Protein AF-A0A418SDS8-F1 (afdb_monomer_lite)

Foldseek 3Di:
DWKKKWFAAPVGDIDIDTDPDPVPVDPVRDQQQDADPPPRDGGTPDMDIDHCPPDVVVPPPSDPPPDDDDD

Sequence (71 aa):
MPAMLWIQCACGHQATRAIPSFEGMTRDRVLPAAKCGRCGQRGAVDMRIFWDTADPEAATDGGSTKRSPVQ

Radius of gyration: 13.93 Å; chains: 1; bounding box: 49×17×32 Å

Structure (mmCIF, N/CA/C/O backbone):
data_AF-A0A418SDS8-F1
#
_entry.id   AF-A0A418SDS8-F1
#
loop_
_atom_site.group_PDB
_atom_site.id
_atom_site.type_symbol
_atom_site.label_atom_id
_atom_site.label_alt_id
_atom_site.label_comp_id
_atom_site.label_asym_id
_atom_site.label_entity_id
_atom_site.label_seq_id
_atom_site.pdbx_PDB_ins_code
_atom_site.Cartn_x
_atom_site.Cartn_y
_atom_site.Cartn_z
_atom_site.occupancy
_atom_site.B_iso_or_equiv
_atom_site.auth_seq_id
_atom_site.auth_comp_id
_atom_site.auth_asym_id
_atom_site.auth_atom_id
_atom_site.pdbx_PDB_model_num
ATOM 1 N N . MET A 1 1 ? 10.898 -0.891 -15.510 1.00 64.94 1 MET A N 1
ATOM 2 C CA . MET A 1 1 ? 9.466 -0.596 -15.279 1.00 64.94 1 MET A CA 1
ATOM 3 C C . MET A 1 1 ? 9.283 -0.380 -13.785 1.00 64.94 1 MET A C 1
ATOM 5 O O . MET A 1 1 ? 9.788 -1.218 -13.040 1.00 64.94 1 MET A O 1
ATOM 9 N N . PRO A 1 2 ? 8.695 0.742 -13.329 1.00 75.75 2 PRO A N 1
ATOM 10 C CA . PRO A 1 2 ? 8.474 0.961 -11.902 1.00 75.75 2 PRO A CA 1
ATOM 11 C C . PRO A 1 2 ? 7.464 -0.062 -11.372 1.00 75.75 2 PRO A C 1
ATOM 13 O O . PRO A 1 2 ? 6.482 -0.381 -12.040 1.00 75.75 2 PRO A O 1
ATOM 16 N N . ALA A 1 3 ? 7.717 -0.593 -10.179 1.00 86.94 3 ALA A N 1
ATOM 17 C CA . ALA A 1 3 ? 6.721 -1.389 -9.478 1.00 86.94 3 ALA A CA 1
ATOM 18 C C . ALA A 1 3 ? 5.704 -0.454 -8.808 1.00 86.94 3 ALA A C 1
ATOM 20 O O . ALA A 1 3 ? 6.014 0.688 -8.460 1.00 86.94 3 ALA A O 1
ATOM 21 N N . MET A 1 4 ? 4.491 -0.947 -8.614 1.00 89.94 4 MET A N 1
ATOM 22 C CA . MET A 1 4 ? 3.383 -0.249 -7.981 1.00 89.94 4 MET A CA 1
ATOM 23 C C . MET A 1 4 ? 3.008 -0.975 -6.695 1.00 89.94 4 MET A C 1
ATOM 25 O O . MET A 1 4 ? 2.857 -2.194 -6.673 1.00 89.94 4 MET A O 1
ATOM 29 N N . LEU A 1 5 ? 2.843 -0.212 -5.621 1.00 91.25 5 LEU A N 1
ATOM 30 C CA . LEU A 1 5 ? 2.299 -0.660 -4.350 1.00 91.25 5 LEU A CA 1
ATOM 31 C C . LEU A 1 5 ? 0.845 -0.211 -4.258 1.00 91.25 5 LEU A C 1
ATOM 33 O O . LEU A 1 5 ? 0.576 0.988 -4.172 1.00 91.25 5 LEU A O 1
ATOM 37 N N . TRP A 1 6 ? -0.075 -1.168 -4.218 1.00 93.75 6 TRP A N 1
ATOM 38 C CA . TRP A 1 6 ? -1.442 -0.948 -3.759 1.00 93.75 6 TRP A CA 1
ATOM 39 C C . TRP A 1 6 ? -1.558 -1.348 -2.289 1.00 93.75 6 TRP A C 1
ATOM 41 O O . TRP A 1 6 ? -0.992 -2.356 -1.864 1.00 93.75 6 TRP A O 1
ATOM 51 N N . ILE A 1 7 ? -2.275 -0.552 -1.501 1.00 93.50 7 ILE A N 1
ATOM 52 C CA . ILE A 1 7 ? -2.437 -0.752 -0.061 1.00 93.50 7 ILE A CA 1
ATOM 53 C C . ILE A 1 7 ? -3.847 -0.374 0.389 1.00 93.50 7 ILE A C 1
ATOM 55 O O . ILE A 1 7 ? -4.406 0.627 -0.066 1.00 93.50 7 ILE A O 1
ATOM 59 N N . GLN A 1 8 ? -4.407 -1.149 1.317 1.00 94.88 8 GLN A N 1
ATOM 60 C CA . GLN A 1 8 ? -5.755 -0.962 1.844 1.00 94.88 8 GLN A CA 1
ATOM 61 C C . GLN A 1 8 ? -5.748 -0.791 3.362 1.00 94.88 8 GLN A C 1
ATOM 63 O O . GLN A 1 8 ? -5.170 -1.581 4.106 1.00 94.88 8 GLN A O 1
ATOM 68 N N . CYS A 1 9 ? -6.444 0.237 3.839 1.00 95.31 9 CYS A N 1
ATOM 69 C CA . CYS A 1 9 ? -6.695 0.466 5.256 1.00 95.31 9 CYS A CA 1
ATOM 70 C C . CYS A 1 9 ? -7.955 -0.276 5.729 1.00 95.31 9 CYS A C 1
ATOM 72 O O . CYS A 1 9 ? -8.897 -0.461 4.961 1.00 95.31 9 CYS A O 1
ATOM 74 N N . ALA A 1 10 ? -8.024 -0.587 7.028 1.00 93.31 10 ALA A N 1
ATOM 75 C CA . ALA A 1 10 ? -9.204 -1.158 7.683 1.00 93.31 10 ALA A CA 1
ATOM 76 C C . ALA A 1 10 ? -10.498 -0.341 7.483 1.00 93.31 10 ALA A C 1
ATOM 78 O O . ALA A 1 10 ? -11.588 -0.897 7.516 1.00 93.31 10 ALA A O 1
ATOM 79 N N . CYS A 1 11 ? -10.406 0.973 7.236 1.00 92.06 11 CYS A N 1
ATOM 80 C CA . CYS A 1 11 ? -11.577 1.810 6.941 1.00 92.06 11 CYS A CA 1
ATOM 81 C C . CYS A 1 11 ? -12.112 1.664 5.501 1.00 92.06 11 CYS A C 1
ATOM 83 O O . CYS A 1 11 ? -13.014 2.401 5.108 1.00 92.06 11 CYS A O 1
ATOM 85 N N . GLY A 1 12 ? -11.514 0.784 4.691 1.00 92.44 12 GLY A N 1
ATOM 86 C CA . GLY A 1 12 ? -11.863 0.559 3.288 1.00 92.44 12 GLY A CA 1
ATOM 87 C C . GLY A 1 12 ? -11.191 1.519 2.300 1.00 92.44 12 GLY A C 1
ATOM 88 O O . GLY A 1 12 ? -11.348 1.354 1.094 1.00 92.44 12 GLY A O 1
ATOM 89 N N . HIS A 1 13 ? -10.425 2.510 2.771 1.00 92.38 13 HIS A N 1
ATOM 90 C CA . HIS A 1 13 ? -9.657 3.398 1.894 1.00 92.38 13 HIS A CA 1
ATOM 91 C C . HIS A 1 13 ? -8.461 2.669 1.275 1.00 92.38 13 HIS A C 1
ATOM 93 O O . HIS A 1 13 ? -7.721 1.984 1.983 1.00 92.38 13 HIS A O 1
ATOM 99 N N . GLN A 1 14 ? -8.260 2.867 -0.024 1.00 93.81 14 GLN A N 1
ATOM 100 C CA . GLN A 1 14 ? -7.207 2.235 -0.812 1.00 93.81 14 GLN A CA 1
ATOM 101 C C . GLN A 1 14 ? -6.331 3.302 -1.468 1.00 93.81 14 GLN A C 1
ATOM 103 O O . GLN A 1 14 ? -6.807 4.397 -1.773 1.00 93.81 14 GLN A O 1
ATOM 108 N N . ALA A 1 15 ? -5.058 2.990 -1.687 1.00 90.06 15 ALA A N 1
ATOM 109 C CA . ALA A 1 15 ? -4.135 3.866 -2.395 1.00 90.06 15 ALA A CA 1
ATOM 110 C C . ALA A 1 15 ? -3.139 3.059 -3.225 1.00 90.06 15 ALA A C 1
ATOM 112 O O . ALA A 1 15 ? -2.674 2.011 -2.784 1.00 90.06 15 ALA A O 1
ATOM 113 N N . THR A 1 16 ? -2.759 3.611 -4.378 1.00 92.00 16 THR A N 1
ATOM 114 C CA . THR A 1 16 ? -1.704 3.067 -5.239 1.00 92.00 16 THR A CA 1
ATOM 115 C C . THR A 1 16 ? -0.572 4.082 -5.376 1.00 92.00 16 THR A C 1
ATOM 117 O O . THR A 1 16 ? -0.815 5.283 -5.564 1.00 92.00 16 THR A O 1
ATOM 120 N N . ARG A 1 17 ? 0.677 3.628 -5.249 1.00 88.4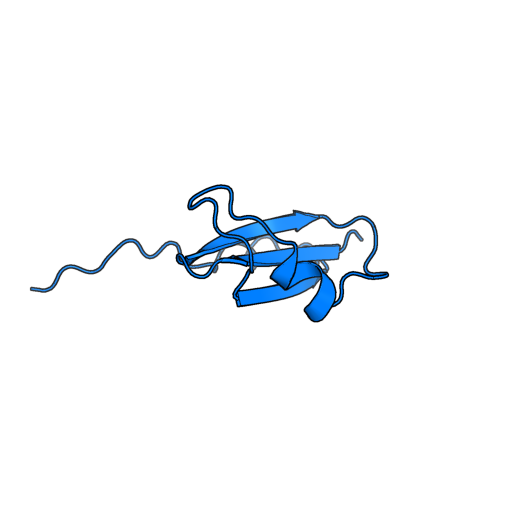4 17 ARG A N 1
ATOM 121 C CA . ARG A 1 17 ? 1.885 4.455 -5.368 1.00 88.44 17 ARG A CA 1
ATOM 122 C C . ARG A 1 17 ? 2.981 3.713 -6.120 1.00 88.44 17 ARG A C 1
ATOM 124 O O . ARG A 1 17 ? 3.195 2.533 -5.873 1.00 88.44 17 ARG A O 1
ATOM 131 N N . ALA A 1 18 ? 3.697 4.421 -6.988 1.00 88.94 18 ALA A N 1
ATOM 132 C CA . ALA A 1 18 ? 4.922 3.900 -7.580 1.00 88.94 18 ALA A CA 1
ATOM 133 C C . ALA A 1 18 ? 5.992 3.741 -6.498 1.00 88.94 18 ALA A C 1
ATOM 135 O O . ALA A 1 18 ? 6.151 4.617 -5.641 1.00 88.94 18 ALA A O 1
ATOM 136 N N . ILE A 1 19 ? 6.717 2.630 -6.545 1.00 87.19 19 ILE A N 1
ATOM 137 C CA . ILE A 1 19 ? 7.820 2.344 -5.638 1.00 87.19 19 ILE A CA 1
ATOM 138 C C . ILE A 1 19 ? 9.138 2.285 -6.417 1.00 87.19 19 ILE A C 1
ATOM 140 O O . ILE A 1 19 ? 9.194 1.686 -7.493 1.00 87.19 19 ILE A O 1
ATOM 144 N N . PRO A 1 20 ? 10.209 2.910 -5.895 1.00 76.75 20 PRO A N 1
ATOM 145 C CA . PRO A 1 20 ? 11.493 2.960 -6.589 1.00 76.75 20 PRO A CA 1
ATOM 146 C C . PRO A 1 20 ? 12.217 1.607 -6.571 1.00 76.75 20 PRO A C 1
ATOM 148 O O . PRO A 1 20 ? 12.977 1.308 -7.486 1.00 76.75 20 PRO A O 1
ATOM 151 N N . SER A 1 21 ? 11.977 0.787 -5.543 1.00 79.88 21 SER A N 1
ATOM 152 C CA . SER A 1 21 ? 12.524 -0.562 -5.405 1.00 79.88 21 SER A CA 1
ATOM 153 C C . SER A 1 21 ? 11.575 -1.442 -4.592 1.00 79.88 21 SER A C 1
ATOM 155 O O . SER A 1 21 ? 10.868 -0.957 -3.706 1.00 79.88 21 SER A O 1
ATOM 157 N N . PHE A 1 22 ? 11.574 -2.740 -4.901 1.00 77.69 22 PHE A N 1
ATOM 158 C CA . PHE A 1 22 ? 10.897 -3.778 -4.120 1.00 77.69 22 PHE A CA 1
ATOM 159 C C . PHE A 1 22 ? 11.678 -4.157 -2.853 1.00 77.69 22 PHE A C 1
ATOM 161 O O . PHE A 1 22 ? 11.119 -4.734 -1.921 1.00 77.69 22 PHE A O 1
ATOM 168 N N . GLU A 1 23 ? 12.975 -3.851 -2.803 1.00 81.25 23 GLU A N 1
ATOM 169 C CA . GLU A 1 23 ? 13.833 -4.282 -1.707 1.00 81.25 23 GLU A CA 1
ATOM 170 C C . GLU A 1 23 ? 13.343 -3.715 -0.366 1.00 81.25 23 GLU A C 1
ATOM 172 O O . GLU A 1 23 ? 13.192 -2.507 -0.183 1.00 81.25 23 GLU A O 1
ATOM 177 N N . GLY A 1 24 ? 13.036 -4.611 0.574 1.00 78.69 24 GLY A N 1
ATOM 178 C CA . GLY A 1 24 ? 12.513 -4.248 1.890 1.00 78.69 24 GLY A CA 1
ATOM 179 C C . GLY A 1 24 ? 11.019 -3.899 1.938 1.00 78.69 24 GLY A C 1
ATOM 180 O O . GLY A 1 24 ? 10.523 -3.621 3.026 1.00 78.69 24 GLY A O 1
ATOM 181 N N . MET A 1 25 ? 10.275 -3.962 0.829 1.00 84.31 25 MET A N 1
ATOM 182 C CA . MET A 1 25 ? 8.815 -3.765 0.791 1.00 84.31 25 MET A CA 1
ATOM 183 C C . MET A 1 25 ? 8.045 -5.039 1.179 1.00 84.31 25 MET A C 1
ATOM 185 O O . MET A 1 25 ? 7.143 -5.490 0.474 1.00 84.31 25 MET A O 1
ATOM 189 N N . THR A 1 26 ? 8.403 -5.651 2.307 1.00 88.50 26 THR A N 1
ATOM 190 C CA . THR A 1 26 ? 7.687 -6.826 2.816 1.00 88.50 26 THR A CA 1
ATOM 191 C C . THR A 1 26 ? 6.391 -6.421 3.507 1.00 88.50 26 THR A C 1
ATOM 193 O O . THR A 1 26 ? 6.278 -5.338 4.092 1.00 88.50 26 THR A O 1
ATOM 196 N N . ARG A 1 27 ? 5.409 -7.326 3.474 1.00 89.69 27 ARG A N 1
ATOM 197 C CA . ARG A 1 27 ? 4.093 -7.122 4.085 1.00 89.69 27 ARG A CA 1
ATOM 198 C C . ARG A 1 27 ? 4.195 -6.749 5.564 1.00 89.69 27 ARG A C 1
ATOM 200 O O . ARG A 1 27 ? 3.621 -5.747 5.982 1.00 89.69 27 ARG A O 1
ATOM 207 N N . ASP A 1 28 ? 5.015 -7.478 6.310 1.00 90.31 28 ASP A N 1
ATOM 208 C CA . ASP A 1 28 ? 5.258 -7.266 7.740 1.00 90.31 28 ASP A CA 1
ATOM 209 C C . ASP A 1 28 ? 5.919 -5.927 8.067 1.00 90.31 28 ASP A C 1
ATOM 211 O O . ASP A 1 28 ? 5.789 -5.427 9.181 1.00 90.31 28 ASP A O 1
ATOM 215 N N . ARG A 1 29 ? 6.615 -5.313 7.106 1.00 89.44 29 ARG A N 1
ATOM 216 C CA . ARG A 1 29 ? 7.239 -4.002 7.299 1.00 89.44 29 ARG A CA 1
ATOM 217 C C . ARG A 1 29 ? 6.305 -2.865 6.904 1.00 89.44 29 ARG A C 1
ATOM 219 O O . ARG A 1 29 ? 6.216 -1.862 7.609 1.00 89.44 29 ARG A O 1
ATOM 226 N N . VAL A 1 30 ? 5.623 -3.006 5.771 1.00 90.62 30 VAL A N 1
ATOM 227 C CA . VAL A 1 30 ? 4.819 -1.935 5.171 1.00 90.62 30 VAL A CA 1
ATOM 228 C C . VAL A 1 30 ? 3.468 -1.789 5.866 1.00 90.62 30 VAL A C 1
ATOM 230 O O . VAL A 1 30 ? 3.078 -0.666 6.185 1.00 90.62 30 VAL A O 1
ATOM 233 N N . LEU A 1 31 ? 2.761 -2.892 6.142 1.00 92.88 31 LEU A N 1
ATOM 234 C CA . LEU A 1 31 ? 1.422 -2.836 6.733 1.00 92.88 31 LEU A CA 1
ATOM 235 C C . LEU A 1 31 ? 1.375 -2.094 8.077 1.00 92.88 31 LEU A C 1
ATOM 237 O O . LEU A 1 31 ? 0.601 -1.137 8.169 1.00 92.88 31 LEU A O 1
ATOM 241 N N . PRO A 1 32 ? 2.183 -2.436 9.102 1.00 93.94 32 PRO A N 1
ATOM 242 C CA . PRO A 1 32 ? 2.119 -1.740 10.390 1.00 93.94 32 PRO A CA 1
ATOM 243 C C . PRO A 1 32 ? 2.599 -0.283 10.311 1.00 93.94 32 PRO A C 1
ATOM 245 O O . PRO A 1 32 ? 2.145 0.559 11.087 1.00 93.94 32 PRO A O 1
ATOM 248 N N . ALA A 1 33 ? 3.490 0.039 9.367 1.00 91.19 33 ALA A N 1
ATOM 249 C CA . ALA A 1 33 ? 4.009 1.392 9.176 1.00 91.19 33 ALA A CA 1
ATOM 250 C C . ALA A 1 33 ? 3.041 2.312 8.410 1.00 91.19 33 ALA A C 1
ATOM 252 O O . ALA A 1 33 ? 3.107 3.537 8.546 1.00 91.19 33 ALA A O 1
ATOM 253 N N . ALA A 1 34 ? 2.139 1.748 7.605 1.00 91.81 34 ALA A N 1
ATOM 254 C CA . ALA A 1 34 ? 1.230 2.516 6.771 1.00 91.81 34 ALA A CA 1
ATOM 255 C C . ALA A 1 34 ? 0.229 3.324 7.607 1.00 91.81 34 ALA A C 1
ATOM 257 O O . ALA A 1 34 ? -0.508 2.775 8.429 1.00 91.81 34 ALA A O 1
ATOM 258 N N . LYS A 1 35 ? 0.166 4.637 7.353 1.00 95.12 35 LYS A N 1
ATOM 259 C CA . LYS A 1 35 ? -0.816 5.554 7.946 1.00 95.12 35 LYS A CA 1
ATOM 260 C C . LYS A 1 35 ? -1.853 5.961 6.906 1.00 95.12 35 LYS A C 1
ATOM 262 O O . LYS A 1 35 ? -1.519 6.496 5.851 1.00 95.12 35 LYS A O 1
ATOM 267 N N . CYS A 1 36 ? -3.125 5.767 7.229 1.00 94.62 36 CYS A N 1
ATOM 268 C CA . CYS A 1 36 ? -4.218 6.175 6.363 1.00 94.62 36 CYS A CA 1
ATOM 269 C C . CYS A 1 36 ? -4.435 7.691 6.431 1.00 94.62 36 CYS A C 1
ATOM 271 O O . CYS A 1 36 ? -4.781 8.227 7.483 1.00 94.62 36 CYS A O 1
ATOM 273 N N . GLY A 1 37 ? -4.311 8.382 5.296 1.00 92.75 37 GLY A N 1
ATOM 274 C CA . GLY A 1 37 ? -4.609 9.817 5.202 1.00 92.75 37 GLY A CA 1
ATOM 275 C C . GLY A 1 37 ? -6.090 10.170 5.398 1.00 92.75 37 GLY A C 1
ATOM 276 O O . GLY A 1 37 ? -6.401 11.326 5.654 1.00 92.75 37 GLY A O 1
ATOM 277 N N . ARG A 1 38 ? -7.003 9.188 5.305 1.00 91.62 38 ARG A N 1
ATOM 278 C CA . ARG A 1 38 ? -8.454 9.401 5.434 1.00 91.62 38 ARG A CA 1
ATOM 279 C C . ARG A 1 38 ? -8.968 9.264 6.869 1.00 91.62 38 ARG A C 1
ATOM 281 O O . ARG A 1 38 ? -9.723 10.114 7.315 1.00 91.62 38 ARG A O 1
ATOM 288 N N . CYS A 1 39 ? -8.600 8.193 7.576 1.00 92.31 39 CYS A N 1
ATOM 289 C CA . CYS A 1 39 ? -9.062 7.935 8.951 1.00 92.31 39 CYS A CA 1
ATOM 290 C C . CYS A 1 39 ? -7.969 8.101 10.019 1.00 92.31 39 CYS A C 1
ATOM 292 O O . CYS A 1 39 ? -8.245 7.932 11.201 1.00 92.31 39 CYS A O 1
ATOM 294 N N . GLY A 1 40 ? -6.720 8.372 9.626 1.00 92.50 40 GLY A N 1
ATOM 295 C CA . GLY A 1 40 ? -5.592 8.574 10.539 1.00 92.50 40 GLY A CA 1
ATOM 296 C C . GLY A 1 40 ? -5.002 7.303 11.163 1.00 92.50 40 GLY A C 1
ATOM 297 O O . GLY A 1 40 ? -3.908 7.381 11.724 1.00 92.50 40 GLY A O 1
ATOM 298 N N . GLN A 1 41 ? -5.676 6.153 11.040 1.00 91.50 41 GLN A N 1
ATOM 299 C CA . GLN A 1 41 ? -5.233 4.870 11.596 1.00 91.50 41 GLN A CA 1
ATOM 300 C C . GLN A 1 41 ? -3.897 4.412 11.003 1.00 91.50 41 GLN A C 1
ATOM 302 O O . GLN A 1 41 ? -3.611 4.642 9.822 1.00 91.50 41 GLN A O 1
ATOM 307 N N . ARG A 1 42 ? -3.096 3.745 11.840 1.00 94.44 42 ARG A N 1
ATOM 308 C CA . ARG A 1 42 ? -1.885 3.021 11.438 1.00 94.44 42 ARG A CA 1
ATOM 309 C C . ARG A 1 42 ? -2.197 1.531 11.353 1.00 94.44 42 ARG A C 1
ATOM 311 O O . ARG A 1 42 ? -3.032 1.053 12.114 1.00 94.44 42 ARG A O 1
ATOM 318 N N . GLY A 1 43 ? -1.530 0.819 10.454 1.00 92.31 43 GLY A N 1
ATOM 319 C CA . GLY A 1 43 ? -1.837 -0.585 10.193 1.00 92.31 43 GLY A CA 1
ATOM 320 C C . GLY A 1 43 ? -2.798 -0.721 9.019 1.00 92.31 43 GLY A C 1
ATOM 321 O O . GLY A 1 43 ? -4.019 -0.659 9.169 1.00 92.31 43 GLY A O 1
ATOM 322 N N . ALA A 1 44 ? -2.240 -0.887 7.826 1.00 93.44 44 ALA A N 1
ATOM 323 C CA . ALA A 1 44 ? -3.003 -1.363 6.684 1.00 93.44 44 ALA A CA 1
ATOM 324 C C . ALA A 1 44 ? -3.348 -2.851 6.862 1.00 93.44 44 ALA A C 1
ATOM 326 O O . ALA A 1 44 ? -2.635 -3.588 7.539 1.00 93.44 44 ALA A O 1
ATOM 327 N N . VAL A 1 45 ? -4.450 -3.285 6.253 1.00 96.19 45 VAL A N 1
ATOM 328 C CA . VAL A 1 45 ? -4.945 -4.670 6.343 1.00 96.19 45 VAL A CA 1
ATOM 329 C C . VAL A 1 45 ? -4.513 -5.513 5.150 1.00 96.19 45 VAL A C 1
ATOM 331 O O . VAL A 1 45 ? -4.339 -6.724 5.278 1.00 96.19 45 VAL A O 1
ATOM 334 N N . ASP A 1 46 ? -4.301 -4.876 3.998 1.00 94.06 46 ASP A N 1
ATOM 335 C CA . ASP A 1 46 ? -3.853 -5.553 2.789 1.00 94.06 46 ASP A CA 1
ATOM 336 C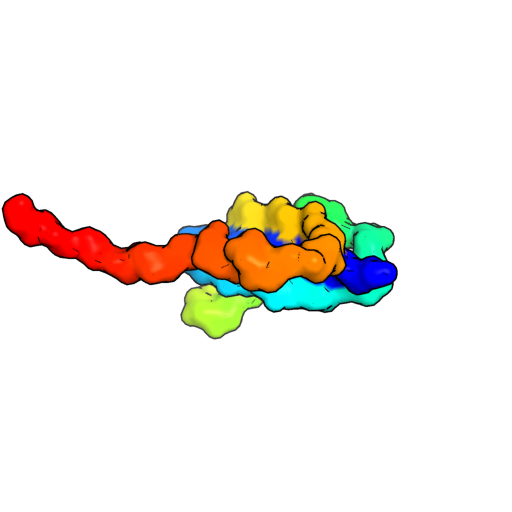 C . ASP A 1 46 ? -2.872 -4.699 1.992 1.00 94.06 46 ASP A C 1
ATOM 338 O O . ASP A 1 46 ? -2.900 -3.467 2.049 1.00 94.06 46 ASP A O 1
ATOM 342 N N . MET A 1 47 ? -1.988 -5.371 1.261 1.00 93.31 47 MET A N 1
ATOM 343 C CA . MET A 1 47 ? -1.117 -4.748 0.275 1.00 93.31 47 MET A CA 1
ATOM 344 C C . MET A 1 47 ? -0.772 -5.719 -0.842 1.00 93.31 47 MET A C 1
ATOM 346 O O . MET A 1 47 ? -0.699 -6.932 -0.630 1.00 93.31 47 MET A O 1
ATOM 350 N N . ARG A 1 48 ? -0.510 -5.162 -2.021 1.00 92.00 48 ARG A N 1
ATOM 351 C CA . ARG A 1 48 ? -0.115 -5.890 -3.223 1.00 92.00 48 ARG A CA 1
ATOM 352 C C . ARG A 1 48 ? 0.949 -5.097 -3.952 1.00 92.00 48 ARG A C 1
ATOM 354 O O . ARG A 1 48 ? 0.855 -3.873 -4.042 1.00 92.00 48 ARG A O 1
ATOM 361 N N . ILE A 1 49 ? 1.939 -5.805 -4.475 1.00 89.88 49 ILE A N 1
ATOM 362 C CA . ILE A 1 49 ? 2.940 -5.220 -5.355 1.00 89.88 49 ILE A CA 1
ATOM 363 C C . ILE A 1 49 ? 2.77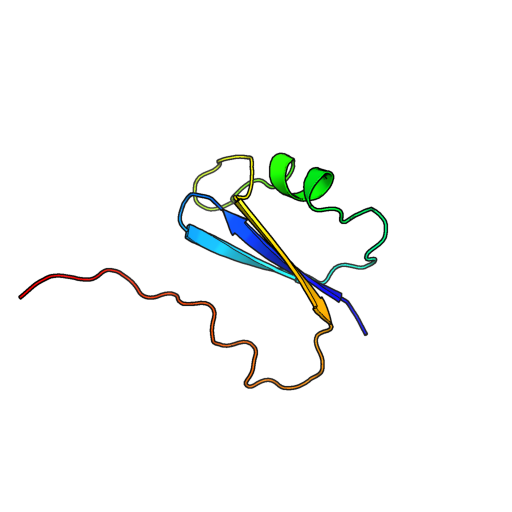4 -5.860 -6.721 1.00 89.88 49 ILE A C 1
ATOM 365 O O . ILE A 1 49 ? 2.690 -7.080 -6.831 1.00 89.88 49 ILE A O 1
ATOM 369 N N . PHE A 1 50 ? 2.684 -5.021 -7.738 1.00 87.50 50 PHE A N 1
ATOM 370 C CA . PHE A 1 50 ? 2.527 -5.426 -9.125 1.00 87.50 50 PHE A CA 1
ATOM 371 C C . PHE A 1 50 ? 3.360 -4.505 -10.005 1.00 87.50 50 PHE A C 1
ATOM 373 O O . PHE A 1 50 ? 3.753 -3.413 -9.594 1.00 87.50 50 PHE A O 1
ATOM 380 N N . TRP A 1 51 ? 3.661 -4.951 -11.212 1.00 85.38 51 TRP A N 1
ATOM 381 C CA . TRP A 1 51 ? 4.312 -4.116 -12.210 1.00 85.38 51 TRP A CA 1
ATOM 382 C C . TRP A 1 51 ? 3.218 -3.498 -13.063 1.00 85.38 51 TRP A C 1
ATOM 384 O O . TRP A 1 51 ? 2.312 -4.209 -13.490 1.00 85.38 51 TRP A O 1
ATOM 394 N N . ASP A 1 52 ? 3.289 -2.187 -13.282 1.00 72.75 52 ASP A N 1
ATOM 395 C CA . ASP A 1 52 ? 2.432 -1.524 -14.261 1.00 72.75 52 ASP A CA 1
ATOM 396 C C . ASP A 1 52 ? 2.899 -1.973 -15.652 1.00 72.75 52 ASP A C 1
ATOM 398 O O . ASP A 1 52 ? 3.791 -1.391 -16.272 1.00 72.75 52 ASP A O 1
ATOM 402 N N . THR A 1 53 ? 2.406 -3.128 -16.089 1.00 61.28 53 THR A N 1
ATOM 403 C CA . THR A 1 53 ? 2.421 -3.509 -17.494 1.00 61.28 53 THR A CA 1
ATOM 404 C C . THR A 1 53 ? 1.364 -2.640 -18.136 1.00 61.28 53 THR A C 1
ATOM 406 O O . THR A 1 53 ? 0.205 -2.7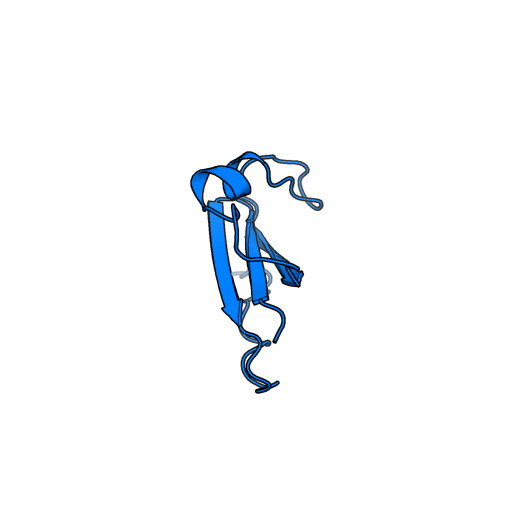69 -17.760 1.00 61.28 53 THR A O 1
ATOM 409 N N . ALA A 1 54 ? 1.770 -1.722 -19.011 1.00 51.19 54 ALA A N 1
ATOM 410 C CA . ALA A 1 54 ? 0.895 -0.764 -19.672 1.00 51.19 54 ALA A CA 1
ATOM 411 C C . ALA A 1 54 ? -0.304 -1.458 -20.346 1.00 51.19 54 ALA A C 1
ATOM 413 O O . ALA A 1 54 ? -0.245 -1.817 -21.516 1.00 51.19 54 ALA A O 1
ATOM 414 N N . ASP A 1 55 ? -1.375 -1.635 -19.584 1.00 44.84 55 ASP A N 1
ATOM 415 C CA . ASP A 1 55 ? -2.701 -2.020 -20.029 1.00 44.84 55 ASP A CA 1
ATOM 416 C C . ASP A 1 55 ? -3.674 -1.140 -19.227 1.00 44.84 55 ASP A C 1
ATOM 418 O O . ASP A 1 55 ? -4.017 -1.443 -18.078 1.00 44.84 55 ASP A O 1
ATOM 422 N N . PRO A 1 56 ? -4.007 0.055 -19.750 1.00 47.34 56 PRO A N 1
ATOM 423 C CA . PRO A 1 56 ? -4.741 1.081 -19.011 1.00 47.34 56 PRO A CA 1
ATOM 424 C C . PRO A 1 56 ? -6.179 0.673 -18.646 1.00 47.34 56 PRO A C 1
ATOM 426 O O . PRO A 1 56 ? -6.844 1.407 -17.915 1.00 47.34 56 PRO A O 1
ATOM 429 N N . GLU A 1 57 ? -6.654 -0.495 -19.091 1.00 46.66 57 GLU A N 1
ATOM 430 C CA . GLU A 1 57 ? -7.968 -1.038 -18.737 1.00 46.66 57 GLU A CA 1
ATOM 431 C C . GLU A 1 57 ? -7.957 -1.822 -17.409 1.00 46.66 57 GLU A C 1
ATOM 433 O O . GLU A 1 57 ? -8.982 -1.905 -16.736 1.00 46.66 57 GLU A O 1
ATOM 438 N N . ALA A 1 58 ? -6.801 -2.311 -16.938 1.00 49.31 58 ALA A N 1
ATOM 439 C CA . ALA A 1 58 ? -6.716 -3.082 -15.689 1.00 49.31 58 ALA A CA 1
ATOM 440 C C . ALA A 1 58 ? -6.674 -2.213 -14.411 1.00 49.31 58 ALA A C 1
ATOM 442 O O . ALA A 1 58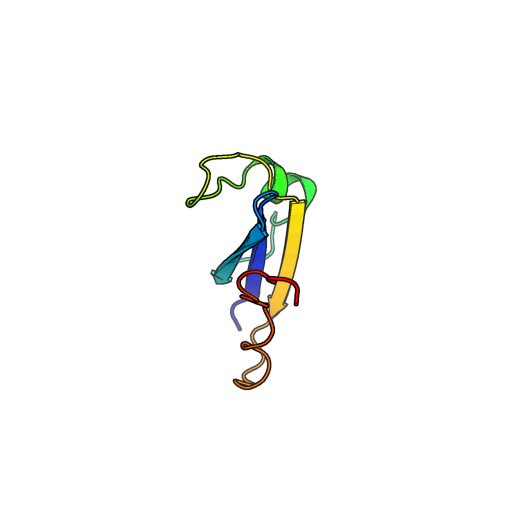 ? -6.867 -2.713 -13.302 1.00 49.31 58 ALA A O 1
ATOM 443 N N . ALA A 1 59 ? -6.443 -0.901 -14.538 1.00 49.22 59 ALA A N 1
ATOM 444 C CA . ALA A 1 59 ? -6.294 0.010 -13.399 1.00 49.22 59 ALA A CA 1
ATOM 445 C C . ALA A 1 59 ? -7.626 0.559 -12.836 1.00 49.22 59 ALA A C 1
ATOM 447 O O . ALA A 1 59 ? -7.599 1.371 -11.907 1.00 49.22 59 ALA A O 1
ATOM 448 N N . THR A 1 60 ? -8.786 0.138 -13.364 1.00 49.72 60 THR A N 1
ATOM 449 C CA . THR A 1 60 ? -10.109 0.662 -12.957 1.00 49.72 60 THR A CA 1
ATOM 450 C C . THR A 1 60 ? -11.018 -0.290 -12.180 1.00 49.72 60 THR A C 1
ATOM 452 O O . THR A 1 60 ? -12.159 0.084 -11.930 1.00 49.72 60 THR A O 1
ATOM 455 N N . ASP A 1 61 ? -10.540 -1.424 -11.656 1.00 45.06 61 ASP A N 1
ATOM 456 C CA . ASP A 1 61 ? -11.365 -2.245 -10.751 1.00 45.06 61 ASP A CA 1
ATOM 457 C C . ASP A 1 61 ? -10.794 -2.327 -9.328 1.00 45.06 61 ASP A C 1
ATOM 459 O O . ASP A 1 61 ? -10.218 -3.308 -8.865 1.00 45.06 61 ASP A O 1
ATOM 463 N N . GLY A 1 62 ? -10.928 -1.198 -8.631 1.00 42.62 62 GLY A N 1
ATOM 464 C CA . GLY A 1 62 ? -10.669 -1.041 -7.201 1.00 42.62 62 GLY A CA 1
ATOM 465 C C . GLY A 1 62 ? -11.855 -0.385 -6.503 1.00 42.62 62 GLY A C 1
ATOM 466 O O . GLY A 1 62 ? -11.682 0.586 -5.771 1.00 42.62 62 GLY A O 1
ATOM 467 N N . GLY A 1 63 ? -13.062 -0.872 -6.814 1.00 40.75 63 GLY A N 1
ATOM 468 C CA . GLY A 1 63 ? -14.337 -0.660 -6.124 1.00 40.75 63 GLY A CA 1
ATOM 469 C C . GLY A 1 63 ? -14.418 0.498 -5.125 1.00 40.75 63 GLY A C 1
ATOM 470 O O . GLY A 1 63 ? -14.362 0.299 -3.913 1.00 40.75 63 GLY A O 1
ATOM 471 N N . SER A 1 64 ? -14.694 1.703 -5.627 1.00 44.69 64 SER A N 1
ATOM 472 C CA . SER A 1 64 ? -15.467 2.696 -4.874 1.00 44.69 64 SER A CA 1
ATOM 473 C C . SER A 1 64 ? -16.959 2.437 -5.101 1.00 44.69 64 SER A C 1
ATOM 475 O O . SER A 1 64 ? -17.677 3.279 -5.635 1.00 44.69 64 SER A O 1
ATOM 477 N N . THR A 1 65 ? -17.467 1.273 -4.686 1.00 39.12 65 THR A N 1
ATOM 478 C CA . THR A 1 65 ? -18.914 1.113 -4.506 1.00 39.12 65 THR A CA 1
ATOM 479 C C . THR A 1 65 ? -19.293 1.788 -3.199 1.00 39.12 65 THR A C 1
ATOM 481 O O . THR A 1 65 ? -19.297 1.234 -2.100 1.00 39.12 65 THR A O 1
ATOM 484 N N . LYS A 1 66 ? -19.580 3.082 -3.334 1.00 40.38 66 LYS A N 1
ATOM 485 C CA . LYS A 1 66 ? -20.404 3.817 -2.389 1.00 40.38 66 LYS A CA 1
ATOM 486 C C . LYS A 1 66 ? -21.674 2.991 -2.128 1.00 40.38 66 LYS A C 1
ATOM 488 O O . LYS A 1 66 ? -22.507 2.870 -3.010 1.00 40.38 66 LYS A O 1
ATOM 493 N N . ARG A 1 67 ? -21.780 2.466 -0.904 1.00 38.59 67 ARG A N 1
ATOM 494 C CA . ARG A 1 67 ? -22.985 2.444 -0.062 1.00 38.59 67 ARG A CA 1
ATOM 495 C C . ARG A 1 67 ? -24.263 1.920 -0.748 1.00 38.59 67 ARG A C 1
ATOM 497 O O . ARG A 1 67 ? -24.952 2.676 -1.421 1.00 38.59 67 ARG A O 1
ATOM 504 N N . SER A 1 68 ? -24.644 0.677 -0.447 1.00 41.66 68 SER A N 1
ATOM 505 C CA . SER A 1 68 ? -26.041 0.236 -0.558 1.00 41.66 68 SER A CA 1
ATOM 506 C C . SER A 1 68 ? -26.961 1.185 0.223 1.00 41.66 68 SER A C 1
ATOM 508 O O . SER A 1 68 ? -26.631 1.558 1.355 1.00 41.66 68 SER A O 1
ATOM 510 N N . PRO A 1 69 ? -28.147 1.494 -0.316 1.00 44.94 69 PRO A N 1
ATOM 511 C CA . PRO A 1 69 ? -29.340 1.397 0.497 1.00 44.94 69 PRO A CA 1
ATOM 512 C C . PRO A 1 69 ? -30.311 0.378 -0.097 1.00 44.94 69 PRO A C 1
ATOM 514 O O . PRO A 1 69 ? -30.461 0.231 -1.307 1.00 44.94 69 PRO A O 1
ATOM 517 N N . VAL A 1 70 ? -30.916 -0.333 0.844 1.00 45.16 70 VAL A N 1
ATOM 518 C CA . VAL A 1 70 ? -32.032 -1.259 0.714 1.00 45.16 70 VAL A CA 1
ATOM 519 C C . VAL A 1 70 ? -33.226 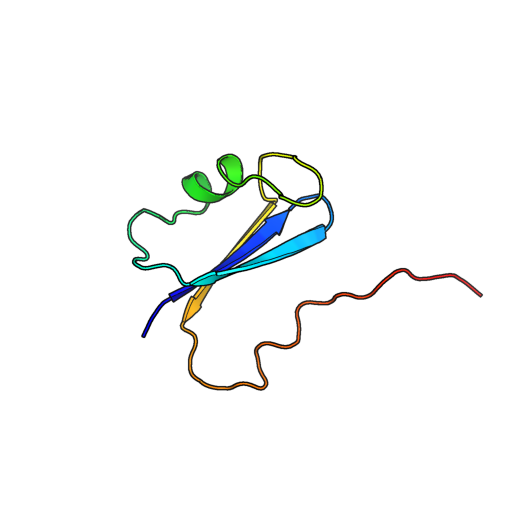-0.582 0.028 1.00 45.16 70 VAL A C 1
ATOM 521 O O . VAL A 1 70 ? -33.496 0.587 0.310 1.00 45.16 70 VAL A O 1
ATOM 524 N N . GLN A 1 71 ? -33.942 -1.319 -0.821 1.00 46.88 71 GLN A N 1
ATOM 525 C CA . GLN A 1 71 ? -35.394 -1.212 -0.990 1.00 46.88 71 GLN A CA 1
ATOM 526 C C . GLN A 1 71 ? -35.954 -2.616 -1.180 1.00 46.88 71 GLN A C 1
ATOM 528 O O . GLN A 1 71 ? -35.298 -3.400 -1.903 1.00 46.88 71 GLN A O 1
#

Organism: NCBI:txid1537215

Secondary structure (DSSP, 8-state):
--EEEEEEETTS-EEEEEES--TT--HHHHHHH-B-TTT--B-EEEEEEEE--S-TTGGG-S---------

pLDDT: mean 77.53, std 20.15, range [38.59, 96.19]